Protein AF-A0A922YXI5-F1 (afdb_monomer_lite)

pLDDT: mean 89.8, std 12.38, range [43.38, 98.44]

Sequence (92 aa):
MTKADHPCAGMTKRAREIFEQIAIGNDGGHHPRVIEALCRRGLIERHGVDVASGIPGVKLTVDRYAVPLIVHMAWCAWCGENVSDADIEGGA

Radius of gyration: 16.45 Å; chains: 1; bounding box: 39×29×44 Å

Structure (mmCIF, N/CA/C/O backbone):
data_AF-A0A922YXI5-F1
#
_entry.id   AF-A0A922YXI5-F1
#
loop_
_atom_site.group_PDB
_atom_site.id
_atom_site.type_symbol
_atom_site.label_atom_id
_atom_site.label_alt_id
_atom_site.label_comp_id
_atom_site.label_asym_id
_atom_site.label_entity_id
_atom_site.label_seq_id
_atom_site.pdbx_PDB_ins_code
_atom_site.Cartn_x
_atom_site.Cartn_y
_atom_site.Cartn_z
_atom_site.occupancy
_atom_site.B_iso_or_equiv
_atom_site.auth_seq_id
_atom_site.auth_comp_id
_atom_site.auth_asym_id
_atom_site.auth_atom_id
_atom_site.pdbx_PDB_model_num
ATOM 1 N N . MET A 1 1 ? 21.585 -8.236 -17.060 1.00 49.97 1 MET A N 1
ATOM 2 C CA . MET A 1 1 ? 20.444 -8.316 -16.124 1.00 49.97 1 MET A CA 1
ATOM 3 C C . MET A 1 1 ? 19.267 -7.633 -16.794 1.00 49.97 1 MET A C 1
ATOM 5 O O . MET A 1 1 ? 19.481 -6.606 -17.426 1.00 49.97 1 MET A O 1
ATOM 9 N N . THR A 1 2 ? 18.080 -8.235 -16.775 1.00 59.56 2 THR A N 1
ATOM 10 C CA . THR A 1 2 ? 16.858 -7.574 -17.256 1.00 59.56 2 THR A CA 1
ATOM 11 C C . THR A 1 2 ? 16.469 -6.499 -16.249 1.00 59.56 2 THR A C 1
ATOM 13 O O . THR A 1 2 ? 16.523 -6.774 -15.053 1.00 59.56 2 THR A O 1
ATOM 16 N N . LYS A 1 3 ? 16.114 -5.300 -16.725 1.00 67.00 3 LYS A N 1
ATOM 17 C CA . LYS A 1 3 ? 15.637 -4.199 -15.879 1.00 67.00 3 LYS A CA 1
ATOM 18 C C . LYS A 1 3 ? 14.466 -4.697 -15.026 1.00 67.00 3 LYS A C 1
ATOM 20 O O . LYS A 1 3 ? 13.597 -5.390 -15.561 1.00 67.00 3 LYS A O 1
ATOM 25 N N . ALA A 1 4 ? 14.466 -4.407 -13.731 1.00 77.75 4 ALA A N 1
ATOM 26 C CA . ALA A 1 4 ? 13.339 -4.714 -12.867 1.00 77.75 4 ALA A CA 1
ATOM 27 C C . ALA A 1 4 ? 12.083 -4.029 -13.424 1.00 77.75 4 ALA A C 1
ATOM 29 O O . ALA A 1 4 ? 12.148 -2.905 -13.925 1.00 77.75 4 ALA A O 1
ATOM 30 N N . ASP A 1 5 ? 10.936 -4.698 -13.346 1.00 88.00 5 ASP A N 1
ATOM 31 C CA . ASP A 1 5 ? 9.651 -4.087 -13.674 1.00 88.00 5 ASP A CA 1
ATOM 32 C C . ASP A 1 5 ? 9.070 -3.407 -12.436 1.00 88.00 5 ASP A C 1
ATOM 34 O O . ASP A 1 5 ? 9.168 -3.913 -11.316 1.00 88.00 5 ASP A O 1
ATOM 38 N N . HIS A 1 6 ? 8.403 -2.270 -12.634 1.00 93.62 6 HIS A N 1
ATOM 39 C CA . HIS A 1 6 ? 7.650 -1.653 -11.550 1.00 93.62 6 HIS A CA 1
ATOM 40 C C . HIS A 1 6 ? 6.545 -2.627 -11.097 1.00 93.62 6 HIS A C 1
ATOM 42 O O . HIS A 1 6 ? 5.783 -3.098 -11.945 1.00 93.62 6 HIS A O 1
ATOM 48 N N . PRO A 1 7 ? 6.321 -2.838 -9.783 1.00 95.50 7 PRO A N 1
ATOM 49 C CA . PRO A 1 7 ? 5.243 -3.710 -9.292 1.00 95.50 7 PRO A CA 1
ATOM 50 C C . PRO A 1 7 ? 3.822 -3.397 -9.810 1.00 95.50 7 P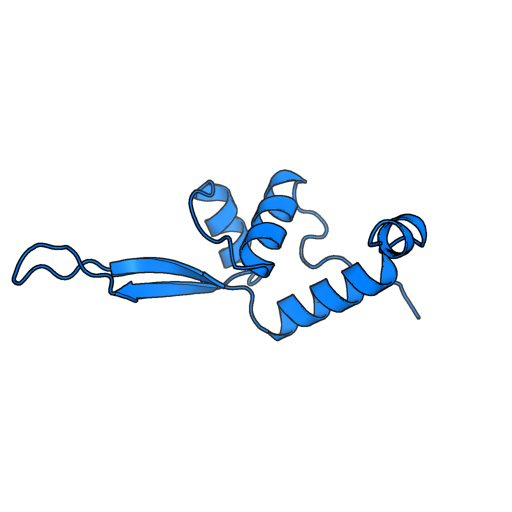RO A C 1
ATOM 52 O O . PRO A 1 7 ? 2.952 -4.260 -9.833 1.00 95.50 7 PRO A O 1
ATOM 55 N N . CYS A 1 8 ? 3.577 -2.166 -10.272 1.00 96.31 8 CYS A N 1
ATOM 56 C CA . CYS A 1 8 ? 2.322 -1.702 -10.860 1.00 96.31 8 CYS A CA 1
ATOM 57 C C . CYS A 1 8 ? 2.352 -1.726 -12.402 1.00 96.31 8 CYS A C 1
ATOM 59 O O . CYS A 1 8 ? 1.622 -0.966 -13.050 1.00 96.31 8 CYS A O 1
ATOM 61 N N . ALA A 1 9 ? 3.210 -2.539 -13.023 1.00 93.56 9 ALA A N 1
ATOM 62 C CA . ALA A 1 9 ? 3.220 -2.725 -14.471 1.00 93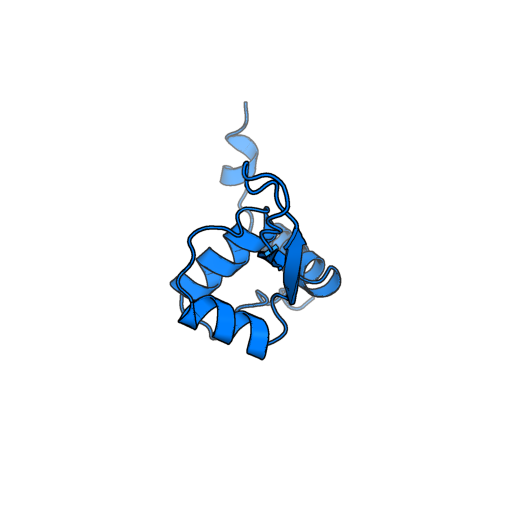.56 9 ALA A CA 1
ATOM 63 C C . ALA A 1 9 ? 1.817 -3.122 -14.979 1.00 93.56 9 ALA A C 1
ATOM 65 O O . ALA A 1 9 ? 1.094 -3.916 -14.370 1.00 93.56 9 ALA A O 1
ATOM 66 N N . GLY A 1 10 ? 1.382 -2.493 -16.075 1.00 93.06 10 GLY A N 1
ATOM 67 C CA . GLY A 1 10 ? 0.039 -2.690 -16.634 1.00 93.06 10 GLY A CA 1
ATOM 68 C C . GLY A 1 10 ? -1.115 -2.075 -15.825 1.00 93.06 10 GLY A C 1
ATOM 69 O O . GLY A 1 10 ? -2.274 -2.367 -16.116 1.00 93.06 10 GLY A O 1
ATOM 70 N N . MET A 1 11 ? -0.841 -1.247 -14.810 1.00 95.62 11 MET A N 1
ATOM 71 C CA . MET A 1 11 ? -1.855 -0.426 -14.135 1.00 95.62 11 MET A CA 1
ATOM 72 C C . MET A 1 11 ? -1.874 1.007 -14.679 1.00 95.62 11 MET A C 1
ATOM 74 O O . MET A 1 11 ? -0.944 1.454 -15.350 1.00 95.62 11 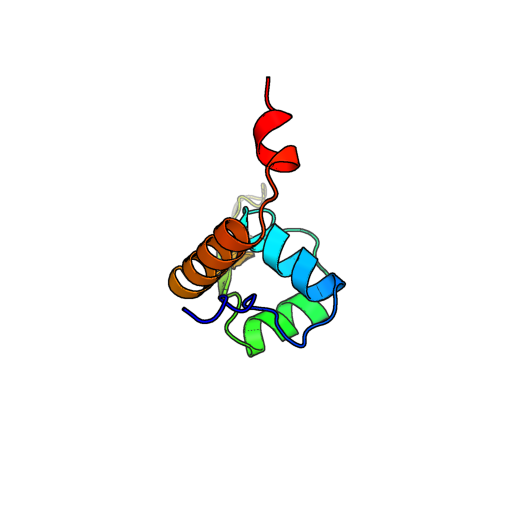MET A O 1
ATOM 78 N N . THR A 1 12 ? -2.945 1.748 -14.383 1.00 96.44 12 THR A N 1
ATOM 79 C CA . THR A 1 12 ? -3.036 3.169 -14.740 1.00 96.44 12 THR A CA 1
ATOM 80 C C . THR A 1 12 ? -2.003 3.994 -13.971 1.00 96.44 12 THR A C 1
ATOM 82 O O . THR A 1 12 ? -1.603 3.629 -12.863 1.00 96.44 12 THR A O 1
ATOM 85 N N . LYS A 1 13 ? -1.627 5.159 -14.517 1.00 95.44 13 LYS A N 1
ATOM 86 C CA . LYS A 1 13 ? -0.732 6.112 -13.839 1.00 95.44 13 LYS A CA 1
ATOM 87 C C . LYS A 1 13 ? -1.224 6.450 -12.427 1.00 95.44 13 LYS A C 1
ATOM 89 O O . LYS A 1 13 ? -0.453 6.387 -11.482 1.00 95.44 13 LYS A O 1
ATOM 94 N N . ARG A 1 14 ? -2.529 6.695 -12.267 1.00 94.88 14 ARG A N 1
ATOM 95 C CA . ARG A 1 14 ? -3.118 7.019 -10.961 1.00 94.88 14 ARG A CA 1
ATOM 96 C C . ARG A 1 14 ? -2.990 5.887 -9.938 1.00 94.88 14 ARG A C 1
ATOM 98 O O . ARG A 1 14 ? -2.798 6.154 -8.759 1.00 94.88 14 ARG A O 1
ATOM 105 N N . ALA A 1 15 ? -3.116 4.632 -10.369 1.00 97.06 15 ALA A N 1
ATOM 106 C CA . ALA A 1 15 ? -2.936 3.495 -9.472 1.00 97.06 15 ALA A CA 1
ATOM 107 C C . ALA A 1 15 ? -1.476 3.335 -9.040 1.00 97.06 15 ALA A C 1
ATOM 109 O O . ALA A 1 15 ? -1.225 3.037 -7.875 1.00 97.06 15 ALA A O 1
ATOM 110 N N . ARG A 1 16 ? -0.537 3.594 -9.957 1.00 97.50 16 ARG A N 1
ATOM 111 C CA . ARG A 1 16 ? 0.894 3.628 -9.651 1.00 97.50 16 ARG A CA 1
ATOM 112 C C . ARG A 1 16 ? 1.230 4.715 -8.629 1.00 97.50 16 ARG A C 1
ATOM 114 O O . ARG A 1 16 ? 1.822 4.399 -7.610 1.00 97.50 16 ARG A O 1
ATOM 121 N N . GLU A 1 17 ? 0.769 5.945 -8.852 1.00 96.44 17 GLU A N 1
ATOM 122 C CA . GLU A 1 17 ? 0.977 7.062 -7.917 1.00 96.44 17 GLU A CA 1
ATOM 123 C C . GLU A 1 17 ? 0.448 6.734 -6.514 1.00 96.44 17 GLU A C 1
ATOM 125 O O . GLU A 1 17 ? 1.119 6.977 -5.519 1.00 96.44 17 GLU A O 1
ATOM 130 N N . ILE A 1 18 ? -0.756 6.157 -6.414 1.00 97.81 18 ILE A N 1
ATOM 131 C CA . ILE A 1 18 ? -1.338 5.783 -5.116 1.00 97.81 18 ILE A CA 1
ATOM 132 C C . ILE A 1 18 ? -0.514 4.682 -4.438 1.00 97.81 18 ILE A C 1
ATOM 134 O O . ILE A 1 18 ? -0.273 4.764 -3.237 1.00 97.81 18 ILE A O 1
ATOM 138 N N . PHE A 1 19 ? -0.052 3.677 -5.187 1.00 98.44 19 PHE A N 1
ATOM 139 C CA . PHE A 1 19 ? 0.867 2.672 -4.654 1.00 98.44 19 PHE A CA 1
ATOM 140 C C . PHE A 1 19 ? 2.154 3.313 -4.115 1.00 98.44 19 PHE A C 1
ATOM 142 O O . PHE A 1 19 ? 2.547 3.005 -2.995 1.00 98.44 19 PHE A O 1
ATOM 149 N N . GLU A 1 20 ? 2.776 4.223 -4.868 1.00 97.19 20 GLU A N 1
ATOM 150 C CA . GLU A 1 20 ? 4.006 4.918 -4.462 1.00 97.19 20 GLU A CA 1
ATOM 151 C C . GLU A 1 20 ? 3.788 5.758 -3.194 1.00 97.19 20 GLU A C 1
ATOM 153 O O . GLU A 1 20 ? 4.623 5.739 -2.294 1.00 97.19 20 GLU A O 1
ATOM 158 N N . GLN A 1 21 ? 2.638 6.435 -3.069 1.00 98.19 21 GLN A N 1
ATOM 159 C CA . GLN A 1 21 ? 2.270 7.159 -1.846 1.00 98.19 21 GLN A CA 1
ATOM 160 C C . GLN A 1 21 ? 2.153 6.222 -0.638 1.00 98.19 21 GLN A C 1
ATOM 162 O O . GLN A 1 21 ? 2.705 6.515 0.421 1.00 98.19 21 GLN A O 1
ATOM 167 N N . ILE A 1 22 ? 1.496 5.070 -0.794 1.00 98.19 22 ILE A N 1
ATOM 168 C CA . ILE A 1 22 ? 1.394 4.069 0.280 1.00 98.19 22 ILE A CA 1
ATOM 169 C C . ILE A 1 22 ? 2.777 3.495 0.613 1.00 98.19 22 ILE A C 1
ATOM 171 O O . ILE A 1 22 ? 3.085 3.287 1.785 1.00 98.19 22 ILE A O 1
ATOM 175 N N . ALA A 1 23 ? 3.634 3.282 -0.389 1.00 97.69 23 ALA A N 1
ATOM 176 C CA . ALA A 1 23 ? 4.990 2.772 -0.200 1.00 97.69 23 ALA A CA 1
ATOM 177 C C . ALA A 1 23 ? 5.851 3.694 0.681 1.00 97.69 23 ALA A C 1
ATOM 179 O O . ALA A 1 23 ? 6.687 3.191 1.427 1.00 97.69 23 ALA A O 1
ATOM 180 N N . ILE A 1 24 ? 5.612 5.010 0.649 1.00 96.50 24 ILE A N 1
ATOM 181 C CA . ILE A 1 24 ? 6.278 6.000 1.517 1.00 96.50 24 ILE A CA 1
ATOM 182 C C . ILE A 1 24 ? 5.485 6.338 2.793 1.00 96.50 24 ILE A C 1
ATOM 184 O O . ILE A 1 24 ? 5.813 7.295 3.491 1.00 96.50 24 ILE A O 1
ATOM 188 N N . GLY A 1 25 ? 4.433 5.576 3.109 1.00 94.62 25 GLY A N 1
ATOM 189 C CA . GLY A 1 25 ? 3.633 5.735 4.328 1.00 94.62 25 GLY A CA 1
ATOM 190 C C . GLY A 1 25 ? 2.489 6.752 4.242 1.00 94.62 25 GLY A C 1
ATOM 191 O O . GLY A 1 25 ? 1.786 6.953 5.232 1.00 94.62 25 GLY A O 1
ATOM 192 N N . ASN A 1 26 ? 2.253 7.368 3.080 1.00 96.19 26 ASN A N 1
ATOM 193 C CA . ASN A 1 26 ? 1.077 8.202 2.839 1.00 96.19 26 ASN A CA 1
ATOM 194 C C . ASN A 1 26 ? -0.101 7.346 2.345 1.00 96.19 26 ASN A C 1
ATOM 196 O O . ASN A 1 26 ? -0.414 7.290 1.155 1.00 96.19 26 ASN A O 1
ATOM 200 N N . ASP A 1 27 ? -0.762 6.659 3.270 1.00 93.38 27 ASP A N 1
ATOM 201 C CA . ASP A 1 27 ? -1.832 5.690 3.009 1.00 93.38 27 ASP A CA 1
ATOM 202 C C . ASP A 1 27 ? -3.261 6.253 3.164 1.00 93.38 27 ASP A C 1
ATOM 204 O O . ASP A 1 27 ? -4.241 5.517 3.036 1.00 93.38 27 ASP A O 1
ATOM 208 N N . GLY A 1 28 ? -3.402 7.556 3.423 1.00 91.06 28 GLY A N 1
ATOM 209 C CA . GLY A 1 28 ? -4.689 8.220 3.646 1.00 91.06 28 GLY A CA 1
ATOM 210 C C . GLY A 1 28 ? -5.294 8.877 2.399 1.00 91.06 28 GLY A C 1
ATOM 211 O O . GLY A 1 28 ? -4.590 9.329 1.504 1.00 91.06 28 GLY A O 1
ATOM 212 N N . GLY A 1 29 ? -6.629 8.990 2.362 1.00 89.38 29 GLY A N 1
ATOM 213 C CA . GLY A 1 29 ? -7.338 9.858 1.404 1.00 89.38 29 GLY A CA 1
ATOM 214 C C . GLY A 1 29 ? -7.392 9.365 -0.049 1.00 89.38 29 GLY A C 1
ATOM 215 O O . GLY A 1 29 ? -7.750 10.128 -0.947 1.00 89.38 29 GLY A O 1
ATOM 216 N N . HIS A 1 30 ? -7.059 8.098 -0.301 1.00 95.44 30 HIS A N 1
ATOM 217 C CA . HIS A 1 30 ? -7.028 7.526 -1.649 1.00 95.44 30 HIS A CA 1
ATOM 218 C C . HIS A 1 30 ? -8.385 6.986 -2.106 1.00 95.44 30 HIS A C 1
ATOM 220 O O . HIS A 1 30 ? -9.218 6.555 -1.312 1.00 95.44 30 HIS A O 1
ATOM 226 N N . HIS A 1 31 ? -8.605 6.971 -3.423 1.00 94.88 31 HIS A N 1
ATOM 227 C CA . HIS A 1 31 ? -9.877 6.531 -3.998 1.00 94.88 31 HIS A CA 1
ATOM 228 C C . HIS A 1 31 ? -10.128 5.024 -3.738 1.00 94.88 31 HIS A C 1
ATOM 230 O O . HIS A 1 31 ? -9.322 4.202 -4.191 1.00 94.88 31 HIS A O 1
ATOM 236 N N . PRO A 1 32 ? -11.269 4.620 -3.136 1.00 94.75 32 PRO A N 1
ATOM 237 C CA . PRO A 1 32 ? -11.503 3.238 -2.692 1.00 94.75 32 PRO A CA 1
ATOM 238 C C . PRO A 1 32 ? -11.345 2.175 -3.784 1.00 94.75 32 PRO A C 1
ATOM 240 O O . PRO A 1 32 ? -10.694 1.159 -3.571 1.00 94.75 32 PRO A O 1
ATOM 243 N N . ARG A 1 33 ? -11.846 2.433 -5.003 1.00 95.94 33 ARG A N 1
ATOM 244 C CA . ARG A 1 33 ? -11.705 1.478 -6.125 1.00 95.94 33 ARG A CA 1
ATOM 245 C C . ARG A 1 33 ? -10.250 1.197 -6.512 1.00 95.94 33 ARG A C 1
ATOM 247 O O . ARG A 1 33 ? -9.949 0.119 -7.015 1.00 95.94 33 ARG A O 1
ATOM 254 N N . VAL A 1 34 ? -9.353 2.170 -6.331 1.00 97.12 34 VAL A N 1
ATOM 255 C CA . VAL A 1 34 ? -7.928 1.984 -6.638 1.00 97.12 34 VAL A CA 1
ATOM 256 C C . VAL A 1 34 ? -7.279 1.140 -5.550 1.00 97.12 34 VAL A C 1
ATOM 258 O O . VAL A 1 34 ? -6.576 0.187 -5.871 1.00 97.12 34 VAL A O 1
ATOM 261 N N . ILE A 1 35 ? -7.584 1.436 -4.285 1.00 97.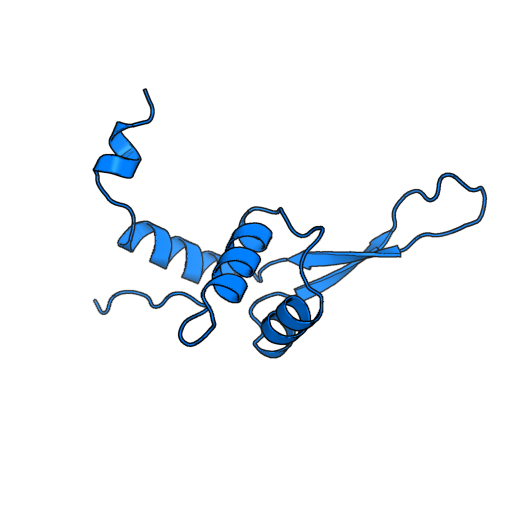50 35 ILE A N 1
ATOM 262 C CA . ILE A 1 35 ? -7.152 0.639 -3.134 1.00 97.50 35 ILE A CA 1
ATOM 263 C C . ILE A 1 35 ? -7.579 -0.822 -3.290 1.00 97.50 35 ILE A C 1
ATOM 265 O O . ILE A 1 35 ? -6.746 -1.717 -3.207 1.00 97.50 35 ILE A O 1
ATOM 269 N N . GLU A 1 36 ? -8.846 -1.080 -3.611 1.00 97.06 36 GLU A N 1
ATOM 270 C CA . GLU A 1 36 ? -9.342 -2.442 -3.841 1.00 97.06 36 GLU A CA 1
ATOM 271 C C . GLU A 1 36 ? -8.614 -3.145 -4.990 1.00 97.06 36 GLU A C 1
ATOM 273 O O . GLU A 1 36 ? -8.278 -4.326 -4.886 1.00 97.06 36 GLU A O 1
ATOM 278 N N . ALA A 1 37 ? -8.334 -2.432 -6.083 1.00 97.50 37 ALA A N 1
ATOM 279 C CA . ALA A 1 37 ? -7.583 -2.990 -7.200 1.00 97.50 37 ALA A CA 1
ATOM 280 C C . ALA A 1 37 ? -6.138 -3.349 -6.811 1.00 97.50 37 ALA A C 1
ATOM 282 O O . ALA A 1 37 ? -5.649 -4.392 -7.250 1.00 97.50 37 ALA A O 1
ATOM 283 N N . LEU A 1 38 ? -5.479 -2.521 -5.993 1.00 98.00 38 LEU A N 1
ATOM 284 C CA . LEU A 1 38 ? -4.135 -2.776 -5.468 1.00 98.00 38 LEU A CA 1
ATOM 285 C C . LEU A 1 38 ? -4.132 -3.956 -4.482 1.00 98.00 38 LEU A C 1
ATOM 287 O O . LEU A 1 38 ? -3.306 -4.857 -4.631 1.00 98.00 38 LEU A O 1
ATOM 291 N N . CYS A 1 39 ? -5.095 -4.017 -3.553 1.00 97.69 39 CYS A N 1
ATOM 292 C CA . CYS A 1 39 ? -5.261 -5.143 -2.626 1.00 97.69 39 CYS A CA 1
ATOM 293 C C . CYS A 1 39 ? -5.497 -6.459 -3.372 1.00 97.69 39 CYS A C 1
ATOM 295 O O . CYS A 1 39 ? -4.837 -7.458 -3.104 1.00 97.69 39 CYS A O 1
ATOM 297 N N . ARG A 1 40 ? -6.404 -6.470 -4.358 1.00 97.38 40 ARG A N 1
ATOM 298 C CA . ARG A 1 40 ? -6.721 -7.673 -5.145 1.00 97.38 40 ARG A CA 1
ATOM 299 C C . ARG A 1 40 ? -5.518 -8.203 -5.929 1.00 97.38 40 ARG A C 1
ATOM 301 O O . ARG A 1 40 ? -5.463 -9.391 -6.223 1.00 97.38 40 ARG A O 1
ATOM 308 N N . ARG A 1 41 ? -4.572 -7.332 -6.287 1.00 96.69 41 ARG A N 1
ATOM 309 C CA . ARG A 1 41 ? -3.314 -7.711 -6.944 1.00 96.69 41 ARG A CA 1
ATOM 310 C C . ARG A 1 41 ? -2.206 -8.107 -5.961 1.00 96.69 41 ARG A C 1
ATOM 312 O O . ARG A 1 41 ? -1.120 -8.441 -6.416 1.00 96.69 41 ARG A O 1
ATOM 319 N N . GLY A 1 42 ? -2.453 -8.057 -4.651 1.00 97.50 42 GLY A N 1
ATOM 320 C CA . GLY A 1 42 ? -1.446 -8.340 -3.625 1.00 97.50 42 GLY A CA 1
ATOM 321 C C . GLY A 1 42 ? -0.340 -7.285 -3.536 1.00 97.50 42 GLY A C 1
ATOM 322 O O . GLY A 1 42 ? 0.730 -7.567 -3.010 1.00 97.50 42 GLY A O 1
ATOM 323 N N . LEU A 1 43 ? -0.570 -6.080 -4.074 1.00 98.25 43 LEU A N 1
ATOM 324 C CA . LEU A 1 43 ? 0.426 -5.003 -4.080 1.00 98.25 43 LEU A CA 1
ATOM 325 C C . LEU A 1 43 ? 0.428 -4.201 -2.777 1.00 98.25 43 LEU A C 1
ATOM 327 O O . LEU A 1 43 ? 1.447 -3.619 -2.420 1.00 98.25 43 LEU A O 1
ATOM 331 N N . ILE A 1 44 ? -0.708 -4.173 -2.080 1.00 98.38 44 ILE A N 1
ATOM 332 C CA . ILE A 1 44 ? -0.860 -3.592 -0.745 1.00 98.38 44 ILE A CA 1
ATOM 333 C C . ILE A 1 44 ? -1.722 -4.512 0.119 1.00 98.38 44 ILE A C 1
ATOM 335 O O . ILE A 1 44 ? -2.578 -5.241 -0.390 1.00 98.38 44 ILE A O 1
ATOM 339 N N . GLU A 1 45 ? -1.558 -4.409 1.427 1.00 97.75 45 GLU A N 1
ATOM 340 C CA . GLU A 1 45 ? -2.349 -5.096 2.440 1.00 97.75 45 GLU A CA 1
ATOM 341 C C . GLU A 1 45 ? -3.171 -4.090 3.240 1.00 97.75 45 GLU A C 1
ATOM 343 O O . GLU A 1 45 ? -2.704 -2.996 3.558 1.00 97.75 45 GLU A O 1
ATOM 348 N N . ARG A 1 46 ? -4.404 -4.477 3.573 1.00 96.44 46 ARG A N 1
ATOM 349 C CA . ARG A 1 46 ? -5.301 -3.722 4.451 1.00 96.44 46 ARG A CA 1
ATOM 350 C C . ARG A 1 46 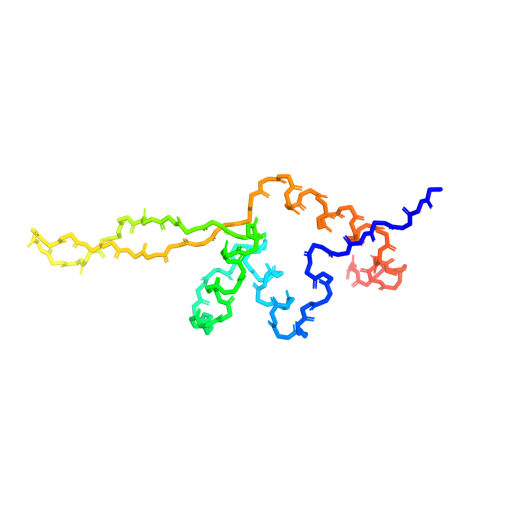? -5.203 -4.283 5.864 1.00 96.44 46 ARG A C 1
ATOM 352 O O . ARG A 1 46 ? -5.306 -5.494 6.042 1.00 96.44 46 ARG A O 1
ATOM 359 N N . HIS A 1 47 ? -5.087 -3.411 6.855 1.00 94.56 47 HIS A N 1
ATOM 360 C CA . HIS A 1 47 ? -5.151 -3.785 8.263 1.00 94.56 47 HIS A CA 1
ATOM 361 C C . HIS A 1 47 ? -5.909 -2.727 9.068 1.00 94.56 47 HIS A C 1
ATOM 363 O O . HIS A 1 47 ? -5.840 -1.536 8.774 1.00 94.56 47 HIS A O 1
ATOM 369 N N . GLY A 1 48 ? -6.657 -3.170 10.078 1.00 94.56 48 GLY A N 1
ATOM 370 C CA . GLY A 1 48 ? -7.370 -2.274 10.982 1.00 94.56 48 GLY A CA 1
ATOM 371 C C . GLY A 1 48 ? -6.432 -1.737 12.056 1.00 94.56 48 GLY A C 1
ATOM 372 O O . GLY A 1 48 ? -5.715 -2.511 12.691 1.00 94.56 48 GLY A O 1
ATOM 373 N N . VAL A 1 49 ? -6.456 -0.426 12.279 1.00 92.62 49 VAL A N 1
ATOM 374 C CA . VAL A 1 49 ? -5.750 0.219 13.388 1.00 92.62 49 VAL A CA 1
ATOM 375 C C . VAL A 1 49 ? -6.757 0.917 14.279 1.00 92.62 49 VAL A C 1
ATOM 377 O O . VAL A 1 49 ? -7.591 1.699 13.821 1.00 92.62 49 VAL A O 1
ATOM 380 N N . ASP A 1 50 ? -6.664 0.621 15.568 1.00 93.06 50 ASP A N 1
ATOM 381 C CA . ASP A 1 50 ? -7.465 1.284 16.580 1.00 93.06 50 ASP A CA 1
ATOM 382 C C . ASP A 1 50 ? -6.902 2.678 16.838 1.00 93.06 50 ASP A C 1
ATOM 384 O O . ASP A 1 50 ? -5.719 2.848 17.136 1.00 93.06 50 ASP A O 1
ATOM 388 N N . VAL A 1 51 ? -7.762 3.681 16.727 1.00 89.88 51 VAL A N 1
ATOM 389 C CA . VAL A 1 51 ? -7.424 5.083 16.960 1.00 89.88 51 VAL A CA 1
ATOM 390 C C . VAL A 1 51 ? -8.301 5.649 18.069 1.00 89.88 51 VAL A C 1
ATOM 392 O O . VAL A 1 51 ? -9.432 5.210 18.298 1.00 89.88 51 VAL A O 1
ATOM 395 N N . ALA A 1 52 ? -7.770 6.635 18.790 1.00 89.12 52 ALA A N 1
ATOM 396 C CA . ALA A 1 52 ? -8.520 7.311 19.836 1.00 89.12 52 ALA A CA 1
ATOM 397 C C . ALA A 1 52 ? -9.735 8.027 19.227 1.00 89.12 52 ALA A C 1
ATOM 399 O O . ALA A 1 52 ? -9.589 8.928 18.405 1.00 89.12 52 ALA A O 1
ATOM 400 N N . SER A 1 53 ? -10.938 7.631 19.649 1.00 89.31 53 SER A N 1
ATOM 401 C CA . SER A 1 53 ? -12.194 8.244 19.199 1.00 89.31 53 SER A CA 1
ATOM 402 C C . SER A 1 53 ? -12.476 9.597 19.866 1.00 89.31 53 SER A C 1
ATOM 404 O O . SER A 1 53 ? -13.331 10.343 19.403 1.00 89.31 53 SER A O 1
ATOM 406 N N . GLY A 1 54 ? -11.807 9.893 20.989 1.00 89.75 54 GLY A N 1
ATOM 407 C CA . GLY A 1 54 ? -12.117 11.039 21.851 1.00 89.75 54 GLY A CA 1
ATOM 408 C C . GLY A 1 54 ? -13.418 10.890 22.652 1.00 89.75 54 GLY A C 1
ATOM 409 O O . GLY A 1 54 ? -13.741 11.770 23.446 1.00 89.75 54 GLY A O 1
ATOM 410 N N . ILE A 1 55 ? -14.146 9.779 22.487 1.00 91.50 55 ILE A N 1
ATOM 411 C CA . ILE A 1 55 ? -15.418 9.510 23.159 1.00 91.50 55 ILE A CA 1
ATOM 412 C C . ILE A 1 55 ? -15.223 8.328 24.123 1.00 91.50 55 ILE A C 1
ATOM 414 O O . ILE A 1 55 ? -14.882 7.226 23.677 1.00 91.50 55 ILE A O 1
ATOM 418 N N . PRO A 1 56 ? -15.440 8.515 25.441 1.00 91.00 56 PRO A N 1
ATOM 419 C CA . PRO A 1 56 ? -15.301 7.441 26.420 1.00 91.00 56 PRO A CA 1
ATOM 420 C C . PRO A 1 56 ? -16.130 6.205 26.047 1.00 91.00 56 PRO A C 1
ATOM 422 O O . PRO A 1 56 ? -17.323 6.305 25.771 1.00 91.00 56 PRO A O 1
ATOM 425 N N . GLY A 1 57 ? -15.490 5.034 26.035 1.00 88.50 57 GLY A N 1
ATOM 426 C CA . GLY A 1 57 ? -16.139 3.755 25.724 1.00 88.50 57 GLY A CA 1
ATOM 427 C C . GLY A 1 57 ? -16.370 3.471 24.235 1.00 88.50 57 GLY A C 1
ATOM 428 O O . GLY A 1 57 ? -16.803 2.370 23.903 1.00 88.50 57 GLY A O 1
ATOM 429 N N . VAL A 1 58 ? -16.054 4.401 23.327 1.00 90.88 58 VAL A N 1
ATOM 430 C CA . VAL A 1 58 ? -16.177 4.176 21.879 1.00 90.88 58 VAL A CA 1
ATOM 431 C C . VAL A 1 58 ? -14.826 3.807 21.287 1.00 90.88 58 VAL A C 1
ATOM 433 O O . VAL A 1 58 ? -13.869 4.581 21.345 1.00 90.88 58 VAL A O 1
ATOM 436 N N . LYS A 1 59 ? -14.766 2.635 20.658 1.00 89.50 59 LYS A N 1
ATOM 437 C CA . LYS A 1 59 ? -13.610 2.177 19.892 1.00 89.50 59 LYS A CA 1
ATOM 438 C C . LYS A 1 59 ? -13.775 2.585 18.426 1.00 89.50 59 LYS A C 1
ATOM 440 O O . LYS A 1 59 ? -14.779 2.235 17.811 1.00 89.50 59 LYS A O 1
ATOM 445 N N . LEU A 1 60 ? -12.805 3.318 17.880 1.00 93.12 60 LEU A N 1
ATOM 446 C CA . LEU A 1 60 ? -12.743 3.645 16.457 1.00 93.12 60 LEU A CA 1
ATOM 447 C C . LEU A 1 60 ? -11.619 2.829 15.819 1.00 93.12 60 LEU A C 1
ATOM 449 O O . LEU A 1 60 ? -10.468 2.945 16.227 1.00 93.12 60 LEU A O 1
ATOM 453 N N . THR A 1 61 ? -11.956 2.021 14.820 1.00 93.31 61 THR A N 1
ATOM 454 C CA . THR A 1 61 ? -10.982 1.283 14.011 1.00 93.31 61 THR A CA 1
ATOM 455 C C . THR A 1 61 ? -11.013 1.857 12.603 1.00 93.31 61 THR A C 1
ATOM 457 O O . THR A 1 61 ? -12.084 1.970 12.005 1.00 93.31 61 THR A O 1
ATOM 460 N N . VAL A 1 62 ? -9.851 2.242 12.085 1.00 91.50 62 VAL A N 1
ATOM 461 C CA . VAL A 1 62 ? -9.692 2.748 10.718 1.00 91.50 62 VAL A CA 1
ATOM 462 C C . VAL A 1 62 ? -8.873 1.770 9.891 1.00 91.50 62 VAL A C 1
ATOM 464 O O . VAL A 1 62 ? -7.943 1.143 10.398 1.00 91.50 62 VAL A O 1
ATOM 467 N N . ASP A 1 63 ? -9.207 1.660 8.609 1.00 94.38 63 ASP A N 1
ATOM 468 C CA . ASP A 1 63 ? -8.390 0.911 7.661 1.00 94.38 63 ASP A CA 1
ATOM 469 C C . ASP A 1 63 ? -7.097 1.681 7.372 1.00 94.38 63 ASP A C 1
ATOM 471 O O . ASP A 1 63 ? -7.116 2.870 7.035 1.00 94.38 63 ASP A O 1
ATOM 475 N N . ARG A 1 64 ? -5.974 0.979 7.485 1.00 95.50 64 ARG A N 1
ATOM 476 C CA . ARG A 1 64 ? -4.638 1.423 7.089 1.00 95.50 64 ARG A CA 1
ATOM 477 C C . ARG A 1 64 ? -4.098 0.482 6.025 1.00 95.50 64 ARG A C 1
ATOM 479 O O . ARG A 1 64 ? -4.521 -0.678 5.929 1.00 95.50 64 ARG A O 1
ATOM 486 N N . TYR A 1 65 ? -3.182 0.993 5.211 1.00 97.56 65 TYR A N 1
ATOM 487 C CA . TYR A 1 65 ? -2.643 0.252 4.075 1.00 97.56 65 TYR A CA 1
ATOM 488 C C . TYR A 1 65 ? -1.123 0.256 4.095 1.00 97.56 65 TYR A C 1
ATOM 490 O O . TYR A 1 65 ? -0.501 1.278 4.366 1.00 97.56 65 TYR A O 1
ATOM 498 N N . ALA A 1 66 ? -0.524 -0.890 3.787 1.00 97.38 66 ALA A N 1
ATOM 499 C CA . ALA A 1 66 ? 0.925 -1.038 3.702 1.00 97.38 66 ALA A CA 1
ATOM 500 C C . ALA A 1 66 ? 1.317 -1.847 2.466 1.00 97.38 66 ALA A C 1
ATOM 502 O O . ALA A 1 66 ? 0.556 -2.693 2.002 1.00 97.38 66 ALA A O 1
ATOM 503 N N . VAL A 1 67 ? 2.515 -1.602 1.939 1.00 98.25 67 VAL A N 1
ATOM 504 C CA . VAL A 1 67 ? 3.109 -2.435 0.885 1.00 98.25 67 VAL A CA 1
ATOM 505 C C . VAL A 1 67 ? 3.834 -3.614 1.550 1.00 98.25 67 VAL A C 1
ATOM 507 O O . VAL A 1 67 ? 4.688 -3.366 2.404 1.00 98.25 67 VAL A O 1
ATOM 510 N N . PRO A 1 68 ? 3.560 -4.881 1.174 1.00 97.94 68 PRO A N 1
ATOM 511 C CA . PRO A 1 68 ? 4.313 -6.026 1.681 1.00 97.94 68 PRO A CA 1
ATOM 512 C C . PRO A 1 68 ? 5.809 -5.862 1.419 1.00 97.94 68 PRO A C 1
ATOM 514 O O . PRO A 1 68 ? 6.201 -5.424 0.336 1.00 97.94 68 PRO A O 1
ATOM 517 N N . LEU A 1 69 ? 6.658 -6.270 2.366 1.00 96.44 69 LEU A N 1
ATOM 518 C CA . LEU A 1 69 ? 8.103 -6.015 2.299 1.00 96.44 69 LEU A CA 1
ATOM 519 C C . LEU A 1 69 ? 8.734 -6.454 0.968 1.00 96.44 69 LEU A C 1
ATOM 521 O O . LEU A 1 69 ? 9.498 -5.703 0.375 1.00 96.44 69 LEU A O 1
ATOM 525 N N . ILE A 1 70 ? 8.387 -7.640 0.459 1.00 95.94 70 ILE A N 1
ATOM 526 C CA . ILE A 1 70 ? 8.936 -8.149 -0.810 1.00 95.94 70 ILE A CA 1
ATOM 527 C C . ILE A 1 70 ? 8.536 -7.251 -1.994 1.00 95.94 70 ILE A C 1
ATOM 529 O O . ILE A 1 70 ? 9.356 -6.978 -2.869 1.00 95.94 70 ILE A O 1
ATOM 533 N N . VAL A 1 71 ? 7.300 -6.746 -2.003 1.00 97.56 71 VAL A N 1
ATOM 534 C CA . VAL A 1 71 ? 6.804 -5.826 -3.038 1.00 97.56 71 VAL A CA 1
ATOM 535 C C . VAL A 1 71 ? 7.492 -4.465 -2.916 1.00 97.56 71 VAL A C 1
ATOM 537 O O . VAL A 1 71 ? 7.866 -3.874 -3.928 1.00 97.56 71 VAL A O 1
ATOM 540 N N . HIS A 1 72 ? 7.716 -3.996 -1.687 1.00 97.31 72 HIS A N 1
ATOM 541 C CA . HIS A 1 72 ? 8.444 -2.759 -1.423 1.00 97.31 72 HIS A CA 1
ATOM 542 C C . HIS A 1 72 ? 9.895 -2.859 -1.907 1.00 97.31 72 HIS A C 1
ATOM 544 O O . HIS A 1 72 ? 10.363 -1.971 -2.607 1.00 97.31 72 HIS A O 1
ATOM 550 N N . MET A 1 73 ? 10.584 -3.971 -1.638 1.00 96.12 73 MET A N 1
ATOM 551 C CA . MET A 1 73 ? 11.953 -4.198 -2.116 1.00 96.12 73 MET A CA 1
ATOM 552 C C . MET A 1 73 ? 12.040 -4.250 -3.645 1.00 96.12 73 MET A C 1
ATOM 554 O O . MET A 1 73 ? 12.973 -3.693 -4.221 1.00 96.12 73 MET A O 1
ATOM 558 N N . ALA A 1 74 ? 11.062 -4.86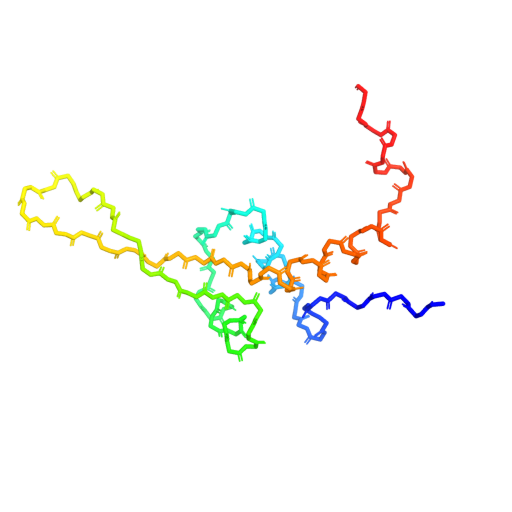9 -4.315 1.00 94.88 74 ALA A N 1
ATOM 559 C CA . ALA A 1 74 ? 10.986 -4.859 -5.776 1.00 94.88 74 ALA A CA 1
ATOM 560 C C . ALA A 1 74 ? 10.786 -3.437 -6.328 1.00 94.88 74 ALA A C 1
ATOM 562 O O . ALA A 1 74 ? 11.406 -3.060 -7.321 1.00 94.88 74 ALA A O 1
ATOM 563 N N . TRP A 1 75 ? 9.965 -2.624 -5.658 1.00 95.75 75 TRP A N 1
ATOM 564 C CA . TRP A 1 75 ? 9.815 -1.209 -5.989 1.00 95.75 75 TRP A CA 1
ATOM 565 C C . TRP A 1 75 ? 11.107 -0.414 -5.748 1.00 95.75 75 TRP A C 1
ATOM 567 O O . TRP A 1 75 ? 11.521 0.320 -6.639 1.00 95.75 75 TRP A O 1
ATOM 577 N N . CYS A 1 76 ? 11.799 -0.611 -4.622 1.00 94.12 76 CYS A N 1
ATOM 578 C CA . CYS A 1 76 ? 13.092 0.024 -4.345 1.00 94.12 76 CYS A CA 1
ATOM 579 C C . CYS A 1 76 ? 14.147 -0.315 -5.406 1.00 94.12 76 CYS A C 1
ATOM 581 O O . CYS A 1 76 ? 14.862 0.577 -5.859 1.00 94.12 76 CYS A O 1
ATOM 583 N N . ALA A 1 77 ? 14.231 -1.583 -5.822 1.00 93.12 77 ALA A N 1
ATOM 584 C CA . ALA A 1 77 ? 15.139 -2.009 -6.885 1.00 93.12 77 ALA A CA 1
ATOM 585 C C . ALA A 1 77 ? 14.817 -1.297 -8.207 1.00 93.12 77 ALA A C 1
ATOM 587 O O . ALA A 1 77 ? 15.712 -0.751 -8.847 1.00 93.12 77 ALA A O 1
ATOM 588 N N . TRP A 1 78 ? 13.531 -1.215 -8.566 1.00 93.62 78 TRP A N 1
ATOM 589 C CA . TRP A 1 78 ? 13.094 -0.443 -9.727 1.00 93.62 78 TRP A CA 1
ATOM 590 C C . TRP A 1 78 ? 13.476 1.039 -9.606 1.00 93.62 78 TRP A C 1
ATOM 592 O O . TRP A 1 78 ? 14.037 1.586 -10.551 1.00 93.62 78 TRP A O 1
ATOM 602 N N . CYS A 1 79 ? 13.241 1.688 -8.463 1.00 91.25 79 CYS A N 1
ATOM 603 C CA . CYS A 1 79 ? 13.629 3.086 -8.248 1.00 91.25 79 CYS A CA 1
ATOM 604 C C . CYS A 1 79 ? 15.138 3.295 -8.444 1.00 91.25 79 CYS A C 1
ATOM 606 O O . CYS A 1 79 ? 15.531 4.230 -9.134 1.00 91.25 79 CYS A O 1
ATOM 608 N N . GLY A 1 80 ? 15.977 2.397 -7.915 1.00 89.00 80 GLY A N 1
ATOM 609 C CA . GLY A 1 80 ? 17.433 2.460 -8.087 1.00 89.00 80 GLY A CA 1
ATOM 610 C C . GLY A 1 80 ? 17.903 2.326 -9.541 1.00 89.00 80 GLY A C 1
ATOM 611 O O . GLY A 1 80 ? 18.940 2.870 -9.902 1.00 89.00 80 GLY A O 1
ATOM 612 N N . GLU A 1 81 ? 17.133 1.655 -10.399 1.00 88.00 81 GLU A N 1
ATOM 613 C CA . GLU A 1 81 ? 17.412 1.522 -11.839 1.00 88.00 81 GLU A CA 1
ATOM 614 C C . GLU A 1 81 ? 16.759 2.619 -12.704 1.00 88.00 81 GLU A C 1
ATOM 616 O O . GLU A 1 81 ? 16.926 2.638 -13.930 1.00 88.00 81 GLU A O 1
ATOM 621 N N . ASN A 1 82 ? 15.943 3.485 -12.098 1.00 84.56 82 ASN A N 1
ATOM 622 C CA . ASN A 1 82 ? 15.152 4.511 -12.786 1.00 84.56 82 ASN A CA 1
ATOM 623 C C . ASN A 1 82 ? 15.321 5.914 -12.182 1.00 84.56 82 ASN A C 1
ATOM 625 O O . ASN A 1 82 ? 14.552 6.810 -12.519 1.00 84.56 82 ASN A O 1
ATOM 629 N N . VAL A 1 83 ? 16.325 6.103 -11.326 1.00 77.50 83 VAL A N 1
ATOM 630 C CA . VAL A 1 83 ? 16.802 7.414 -10.877 1.00 77.50 83 VAL A CA 1
ATOM 631 C C . VAL A 1 83 ? 17.787 7.969 -11.908 1.00 77.50 83 VAL A C 1
ATOM 633 O O . VAL A 1 83 ? 18.571 7.209 -12.482 1.00 77.50 83 VAL A O 1
ATOM 636 N N . SER A 1 84 ? 17.729 9.268 -12.196 1.00 72.75 84 SER A N 1
ATOM 637 C CA . SER A 1 84 ? 18.710 9.943 -13.052 1.00 72.75 84 SER A CA 1
ATOM 638 C C . SER A 1 84 ? 19.754 10.682 -12.215 1.00 72.75 84 SER A C 1
ATOM 640 O O . SER A 1 84 ? 19.480 11.073 -11.084 1.00 72.75 84 SER A O 1
ATOM 642 N N . ASP A 1 85 ? 20.941 10.928 -12.775 1.00 67.94 85 ASP A N 1
ATOM 643 C CA . ASP A 1 85 ? 22.000 11.686 -12.085 1.00 67.94 85 ASP A CA 1
ATOM 644 C C . ASP A 1 85 ? 21.525 13.098 -11.681 1.00 67.94 85 ASP A C 1
ATOM 646 O O . ASP A 1 85 ? 21.864 13.597 -10.608 1.00 67.94 85 ASP A O 1
ATOM 650 N N . ALA A 1 86 ? 20.636 13.701 -12.481 1.00 67.94 86 ALA A N 1
ATOM 651 C CA . ALA A 1 86 ? 20.001 14.982 -12.171 1.00 67.94 86 ALA A CA 1
ATOM 652 C C . ALA A 1 86 ? 19.112 14.937 -10.910 1.00 67.94 86 ALA A C 1
ATOM 654 O O . ALA A 1 86 ? 18.953 15.958 -10.241 1.00 67.94 86 ALA A O 1
ATOM 655 N N . ASP A 1 87 ? 18.561 13.769 -10.560 1.00 66.44 87 ASP A N 1
ATOM 656 C CA . ASP A 1 87 ? 17.768 13.571 -9.339 1.00 66.44 87 ASP A CA 1
ATOM 657 C C . ASP A 1 87 ? 18.653 13.431 -8.083 1.00 66.44 87 ASP A C 1
ATOM 659 O O . ASP A 1 87 ? 18.162 13.584 -6.965 1.00 66.44 87 ASP A O 1
ATOM 663 N N . ILE A 1 88 ? 19.952 13.144 -8.253 1.00 63.47 88 ILE A N 1
ATOM 664 C CA . ILE A 1 88 ? 20.924 12.932 -7.166 1.00 63.47 88 ILE A CA 1
ATOM 665 C C . ILE A 1 88 ? 21.703 14.222 -6.865 1.00 63.47 88 ILE A C 1
ATOM 667 O O . ILE A 1 88 ? 21.960 14.531 -5.703 1.00 63.47 88 ILE A O 1
ATOM 671 N N . GLU A 1 89 ? 22.049 15.004 -7.890 1.00 58.69 89 GLU A N 1
ATOM 672 C CA . GLU A 1 89 ? 22.868 16.221 -7.750 1.00 58.69 89 GLU A CA 1
ATOM 673 C C . GLU A 1 89 ? 22.085 17.461 -7.268 1.00 58.69 89 GLU A C 1
ATOM 675 O O . GLU A 1 89 ? 22.685 18.439 -6.828 1.00 58.69 89 GLU A O 1
ATOM 680 N N . GLY A 1 90 ? 20.747 17.431 -7.294 1.00 55.09 90 GLY A N 1
ATOM 681 C CA . GLY A 1 90 ? 19.884 18.544 -6.864 1.00 55.09 90 GLY A CA 1
ATOM 682 C C . GLY A 1 90 ? 19.673 18.684 -5.348 1.00 55.09 90 GLY A C 1
ATOM 683 O O . GLY A 1 90 ? 18.898 19.541 -4.924 1.00 55.09 90 GLY A O 1
ATOM 684 N N . GLY A 1 91 ? 20.318 17.844 -4.534 1.00 52.84 91 GLY A N 1
ATOM 685 C CA . GLY A 1 91 ? 20.249 17.870 -3.071 1.00 52.84 91 GLY A CA 1
ATOM 686 C C . GLY A 1 91 ? 21.516 18.443 -2.436 1.00 52.84 91 GLY A C 1
ATOM 687 O O . GLY A 1 91 ? 22.261 17.697 -1.804 1.00 52.84 91 GLY A O 1
ATOM 688 N N . ALA A 1 92 ? 21.758 19.745 -2.607 1.00 43.38 92 ALA A N 1
ATOM 689 C CA . ALA A 1 92 ? 22.768 20.510 -1.869 1.00 43.38 92 ALA A CA 1
ATOM 690 C C . ALA A 1 92 ? 22.121 21.695 -1.144 1.00 43.38 92 ALA A C 1
ATOM 692 O O . ALA A 1 92 ? 21.275 22.375 -1.771 1.00 43.38 92 ALA A O 1
#

Foldseek 3Di:
DPQQDQLQPPHDPLLSVQLVCQLVVNFPDDDVVSVVVCVVSLQKDWDWDWDDPVDPPDTDIDIGIHGPPVNSVSNVSNCVVVDDPVNVVPPD

Secondary structure (DSSP, 8-state):
-PPPPPTTTTS-HHHHHHHHHHHTT--SS--HHHHHHHHHTTSSEEEEEEEE-SSTT-EEEEEEEE--HHHHHHHHHHHHHH--HHHHHT--